Protein AF-A0A2W6VX96-F1 (afdb_monomer)

Solvent-accessible surface area (backbone atoms only — not comparable to full-atom values): 4541 Å² total; per-residue (Å²): 129,65,60,70,62,51,48,54,50,33,75,76,32,53,73,48,67,48,77,50,94,22,32,36,38,33,34,25,58,64,47,91,67,44,63,63,53,51,47,53,54,34,54,56,42,51,72,66,64,75,76,50,49,58,43,76,49,79,55,98,76,27,31,33,40,41,38,39,39,61,41,77,62,48,71,66,52,84,71,104

Secondary structure (DSSP, 8-state):
--HHHHHHHHHHHEEEEEEETTEEEEEEE--TTHHHHHHHHHHHHHHTT-S-EEEEEEETTEEEEEEES-HHHHHT----

Radius of gyration: 11.52 Å; Cα contacts (8 Å, |Δi|>4): 131; chains: 1; bounding box: 28×25×26 Å

Sequence (80 aa):
MRRHLWRAFDADYALYTNRTDGTLTVHYAAVEGARERLAALVDAENTAGSGLRWRAREDRGHLVLEVTGPAEQVDGLALG

Nearest PDB structures (foldseek):
  6mrs-assembly1_A  TM=7.473E-01  e=1.497E-02  synthetic construct
  7mwr-assembly1_B  TM=6.716E-01  e=9.590E-03  synthetic construct
  7mwr-assembly1_A  TM=6.503E-01  e=9.465E-02  synthetic construct
  8utm-assembly1_E  TM=5.987E-01  e=2.030E-01  synthetic construct
  8ure-assembly1_G  TM=5.823E-01  e=4.355E-01  synthetic construct

Mean predicted aligned error: 3.09 Å

pLDDT: mean 92.66, std 4.21, range [78.44, 97.5]

Structure (mmCIF, N/CA/C/O backbone):
data_AF-A0A2W6VX96-F1
#
_entry.id   AF-A0A2W6VX96-F1
#
loop_
_atom_site.group_PDB
_atom_site.id
_atom_site.type_symbol
_atom_site.label_atom_id
_atom_site.label_alt_id
_atom_site.label_comp_id
_atom_site.label_asym_id
_atom_site.label_entity_id
_atom_site.label_seq_id
_atom_site.pdbx_PDB_ins_code
_atom_site.Cartn_x
_atom_site.Cartn_y
_atom_site.Cartn_z
_atom_site.occupancy
_atom_site.B_iso_or_equiv
_atom_site.auth_seq_id
_atom_site.auth_comp_id
_atom_site.auth_asym_id
_atom_site.auth_atom_id
_atom_site.pdbx_PDB_model_num
ATOM 1 N N . MET A 1 1 ? -8.806 7.916 -1.414 1.00 80.12 1 MET A N 1
ATOM 2 C CA . MET A 1 1 ? -8.429 6.649 -2.067 1.00 80.12 1 MET A CA 1
ATOM 3 C C . MET A 1 1 ? -8.769 6.626 -3.550 1.00 80.12 1 MET A C 1
ATOM 5 O O . MET A 1 1 ? -9.939 6.652 -3.926 1.00 80.12 1 MET A O 1
ATOM 9 N N . ARG A 1 2 ? -7.744 6.525 -4.401 1.00 86.94 2 ARG A N 1
ATOM 10 C CA . ARG A 1 2 ? -7.860 6.345 -5.860 1.00 86.94 2 ARG A CA 1
ATOM 11 C C . ARG A 1 2 ? -7.883 4.855 -6.214 1.00 86.94 2 ARG A C 1
ATOM 13 O O . ARG A 1 2 ? -6.895 4.297 -6.681 1.00 86.94 2 ARG A O 1
ATOM 20 N N . ARG A 1 3 ? -9.028 4.203 -5.987 1.00 87.12 3 ARG A N 1
ATOM 21 C CA . ARG A 1 3 ? -9.188 2.736 -6.089 1.00 87.12 3 ARG A CA 1
ATOM 22 C C . ARG A 1 3 ? -8.702 2.128 -7.416 1.00 87.12 3 ARG A C 1
ATOM 24 O O . ARG A 1 3 ? -8.167 1.030 -7.410 1.00 87.12 3 ARG A O 1
ATOM 31 N N . HIS A 1 4 ? -8.877 2.816 -8.544 1.00 91.62 4 HIS A N 1
ATOM 32 C CA . HIS A 1 4 ? -8.474 2.288 -9.853 1.00 91.62 4 HIS A CA 1
ATOM 33 C C . HIS A 1 4 ? -6.949 2.215 -10.033 1.00 91.62 4 HIS A C 1
ATOM 35 O O . HIS A 1 4 ? -6.472 1.253 -10.625 1.00 91.62 4 HIS A O 1
ATOM 41 N N . LEU A 1 5 ? -6.193 3.186 -9.503 1.00 93.62 5 LEU A N 1
ATOM 42 C CA . LEU A 1 5 ? -4.728 3.188 -9.591 1.00 93.62 5 LEU A CA 1
ATOM 43 C C . LEU A 1 5 ? -4.121 2.118 -8.689 1.00 93.62 5 LEU A C 1
ATOM 45 O O . LEU A 1 5 ? -3.240 1.385 -9.119 1.00 93.62 5 LEU A O 1
ATOM 49 N N . TRP A 1 6 ? -4.648 1.998 -7.470 1.00 94.88 6 TRP A N 1
ATOM 50 C CA . TRP A 1 6 ? -4.251 0.944 -6.544 1.00 94.88 6 TRP A CA 1
ATOM 51 C C . TRP A 1 6 ? -4.530 -0.443 -7.111 1.00 94.88 6 TRP A C 1
ATOM 53 O O . TRP A 1 6 ? -3.627 -1.258 -7.168 1.00 94.88 6 TRP A O 1
ATOM 63 N N . ARG A 1 7 ? -5.727 -0.679 -7.663 1.00 94.31 7 ARG A N 1
ATOM 64 C CA . ARG A 1 7 ? -6.057 -1.966 -8.291 1.00 94.31 7 ARG A CA 1
ATOM 65 C C . ARG A 1 7 ? -5.122 -2.327 -9.451 1.00 94.31 7 ARG A C 1
ATOM 67 O O . ARG A 1 7 ? -4.824 -3.500 -9.631 1.00 94.31 7 ARG A O 1
ATOM 74 N N . ALA A 1 8 ? -4.712 -1.349 -10.259 1.00 95.06 8 ALA A N 1
ATOM 75 C CA . ALA A 1 8 ? -3.760 -1.590 -11.342 1.00 95.06 8 ALA A CA 1
ATOM 76 C C . ALA A 1 8 ? -2.368 -1.936 -10.792 1.00 95.06 8 ALA A C 1
ATOM 78 O O . ALA A 1 8 ? -1.760 -2.902 -11.234 1.00 95.06 8 ALA A O 1
ATOM 79 N N . PHE A 1 9 ? -1.903 -1.192 -9.787 1.00 95.69 9 PHE A N 1
ATOM 80 C CA . PHE A 1 9 ? -0.625 -1.455 -9.130 1.00 95.69 9 PHE A CA 1
ATOM 81 C C . PHE A 1 9 ? -0.601 -2.828 -8.437 1.00 95.69 9 PHE A C 1
ATOM 83 O O . PHE A 1 9 ? 0.360 -3.577 -8.588 1.00 95.69 9 PHE A O 1
ATOM 90 N N . ASP A 1 10 ? -1.678 -3.185 -7.735 1.00 95.81 10 ASP A N 1
ATOM 91 C CA . ASP A 1 10 ? -1.822 -4.477 -7.065 1.00 95.81 10 ASP A CA 1
ATOM 92 C C . ASP A 1 10 ? -1.793 -5.627 -8.077 1.00 95.81 10 ASP A C 1
ATOM 94 O O . ASP A 1 10 ? -1.083 -6.606 -7.873 1.00 95.81 10 ASP A O 1
ATOM 98 N N . ALA A 1 11 ? -2.498 -5.490 -9.205 1.00 94.75 11 ALA A N 1
ATOM 99 C CA . ALA A 1 11 ? -2.514 -6.511 -10.251 1.00 94.75 11 ALA A CA 1
ATOM 100 C C . ALA A 1 11 ? -1.125 -6.779 -10.857 1.00 94.75 11 ALA A C 1
ATOM 102 O O . ALA A 1 11 ? -0.830 -7.919 -11.215 1.00 94.75 11 ALA A O 1
ATOM 103 N N . ASP A 1 12 ? -0.289 -5.744 -10.963 1.00 94.31 12 ASP A N 1
ATOM 104 C CA . ASP A 1 12 ? 1.039 -5.847 -11.569 1.00 94.31 12 ASP A CA 1
ATOM 105 C C . ASP A 1 12 ? 2.113 -6.316 -10.575 1.00 94.31 12 ASP A C 1
ATOM 107 O O . ASP A 1 12 ? 3.081 -6.965 -10.980 1.00 94.31 12 ASP A O 1
ATOM 111 N N . TYR A 1 13 ? 1.980 -5.971 -9.287 1.00 95.25 13 TYR A N 1
ATOM 112 C CA . TYR A 1 13 ? 3.094 -6.088 -8.343 1.00 95.25 13 TYR A CA 1
ATOM 113 C C . TYR A 1 13 ? 2.778 -6.792 -7.022 1.00 95.25 13 TYR A C 1
ATOM 115 O O . TYR A 1 13 ? 3.737 -7.121 -6.321 1.00 95.25 13 TYR A O 1
ATOM 123 N N . ALA A 1 14 ? 1.514 -7.001 -6.631 1.00 95.88 14 ALA A N 1
ATOM 124 C CA . ALA A 1 14 ? 1.192 -7.551 -5.310 1.00 95.88 14 ALA A CA 1
ATOM 125 C C . ALA A 1 14 ? 1.660 -9.006 -5.173 1.00 95.88 14 ALA A C 1
ATOM 127 O O . ALA A 1 14 ? 1.445 -9.846 -6.045 1.00 95.88 14 ALA A O 1
ATOM 128 N N . LEU A 1 15 ? 2.313 -9.299 -4.050 1.00 95.31 15 LEU A N 1
ATOM 129 C CA . LEU A 1 15 ? 2.839 -10.623 -3.715 1.00 95.31 15 LEU A CA 1
ATOM 130 C C . LEU A 1 15 ? 2.117 -11.228 -2.517 1.00 95.31 15 LEU A C 1
ATOM 132 O O . LEU A 1 15 ? 1.826 -12.421 -2.493 1.00 95.31 15 LEU A O 1
ATOM 136 N N . TYR A 1 16 ? 1.895 -10.415 -1.487 1.00 93.94 16 TYR A N 1
ATOM 137 C CA . TYR A 1 16 ? 1.329 -10.875 -0.230 1.00 93.94 16 TYR A CA 1
ATOM 138 C C . TYR A 1 16 ? 0.673 -9.729 0.524 1.00 93.94 16 TYR A C 1
ATOM 140 O O . TYR A 1 16 ? 1.223 -8.632 0.595 1.00 93.94 16 TYR A O 1
ATOM 148 N N . THR A 1 17 ? -0.456 -10.026 1.157 1.00 94.94 17 THR A N 1
ATOM 149 C CA . THR A 1 17 ? -1.236 -9.056 1.917 1.00 94.94 17 THR A CA 1
ATOM 150 C C . THR A 1 17 ? -1.521 -9.607 3.296 1.00 94.94 17 THR A C 1
ATOM 152 O O . THR A 1 17 ? -1.980 -10.738 3.444 1.00 94.94 17 THR A O 1
ATOM 155 N N . ASN A 1 18 ? -1.267 -8.790 4.310 1.00 94.75 18 ASN A N 1
ATOM 156 C CA . ASN A 1 18 ? -1.557 -9.096 5.697 1.00 94.75 18 ASN A CA 1
ATOM 157 C C . ASN A 1 18 ? -2.400 -7.986 6.318 1.00 94.75 18 ASN A C 1
ATOM 159 O O . ASN A 1 18 ? -2.130 -6.803 6.107 1.00 94.75 18 ASN A O 1
ATOM 163 N N . ARG A 1 19 ? -3.393 -8.370 7.115 1.00 93.50 19 ARG A N 1
ATOM 164 C CA . ARG A 1 19 ? -4.237 -7.444 7.868 1.00 93.50 19 ARG A CA 1
ATOM 165 C C . ARG A 1 19 ? -4.213 -7.843 9.328 1.00 93.50 19 ARG A C 1
ATOM 167 O O . ARG A 1 19 ? -4.575 -8.964 9.675 1.00 93.50 19 ARG A O 1
ATOM 174 N N . THR A 1 20 ? -3.807 -6.901 10.162 1.00 90.62 20 THR A N 1
ATOM 175 C CA . THR A 1 20 ? -3.751 -7.060 11.608 1.00 90.62 20 THR A CA 1
ATOM 176 C C . THR A 1 20 ? -4.282 -5.786 12.232 1.00 90.62 20 THR A C 1
ATOM 178 O O . THR A 1 20 ? -3.703 -4.737 11.995 1.00 90.62 20 THR A O 1
ATOM 181 N N . ASP A 1 21 ? -5.364 -5.890 13.001 1.00 86.88 21 ASP A N 1
ATOM 182 C CA . ASP A 1 21 ? -6.001 -4.838 13.813 1.00 86.88 21 ASP A CA 1
ATOM 183 C C . ASP A 1 21 ? -5.504 -3.392 13.571 1.00 86.88 21 ASP A C 1
ATOM 185 O O . ASP A 1 21 ? -4.514 -2.933 14.148 1.00 86.88 21 ASP A O 1
ATOM 189 N N . GLY A 1 22 ? -6.164 -2.678 12.651 1.00 92.38 22 GLY A N 1
ATOM 190 C CA . GLY A 1 22 ? -5.820 -1.288 12.315 1.00 92.38 22 GLY A CA 1
ATOM 191 C C . GLY A 1 22 ? -4.552 -1.105 11.475 1.00 92.38 22 GLY A C 1
ATOM 192 O O . GLY A 1 22 ? -4.120 0.030 11.260 1.00 92.38 22 GLY A O 1
ATOM 193 N N . THR A 1 23 ? -3.959 -2.191 10.979 1.00 95.75 23 THR A N 1
ATOM 194 C CA . THR A 1 23 ? -2.782 -2.197 10.103 1.00 95.75 23 THR A CA 1
ATOM 195 C C . THR A 1 23 ? -2.988 -3.130 8.913 1.00 95.75 23 THR A C 1
ATOM 197 O O . THR A 1 23 ? -3.265 -4.319 9.056 1.00 95.75 23 THR A O 1
ATOM 200 N N . LEU A 1 24 ? -2.793 -2.593 7.715 1.00 96.19 24 LEU A N 1
ATOM 201 C CA . LEU A 1 24 ? -2.685 -3.344 6.472 1.00 96.19 24 LEU A CA 1
ATOM 202 C C . LEU A 1 24 ? -1.233 -3.283 6.003 1.00 96.19 24 LEU A C 1
ATOM 204 O O . LEU A 1 24 ? -0.656 -2.201 5.895 1.00 96.19 24 LEU A O 1
ATOM 208 N N . THR A 1 25 ? -0.664 -4.434 5.676 1.00 96.81 25 THR A N 1
ATOM 209 C CA . THR A 1 25 ? 0.654 -4.546 5.057 1.00 96.81 25 THR A CA 1
ATOM 210 C C . THR A 1 25 ? 0.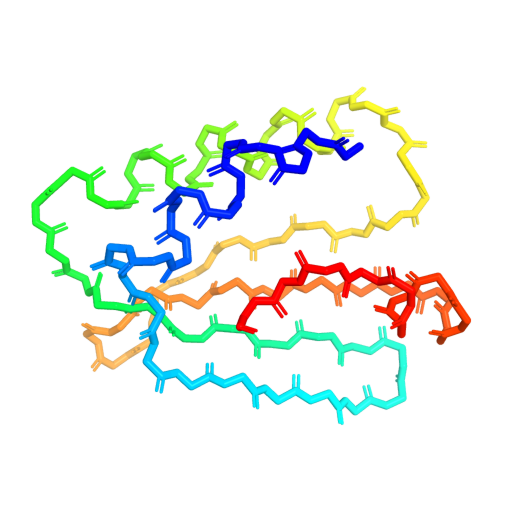522 -5.259 3.721 1.00 96.81 25 THR A C 1
ATOM 212 O O . THR A 1 25 ? 0.022 -6.380 3.676 1.00 96.81 25 THR A O 1
ATOM 215 N N . VAL A 1 26 ? 0.990 -4.636 2.642 1.00 97.00 26 VAL A N 1
ATOM 216 C CA . VAL A 1 26 ? 1.053 -5.257 1.312 1.00 97.00 26 VAL A CA 1
ATOM 217 C C . VAL A 1 26 ? 2.505 -5.304 0.862 1.00 97.00 26 VAL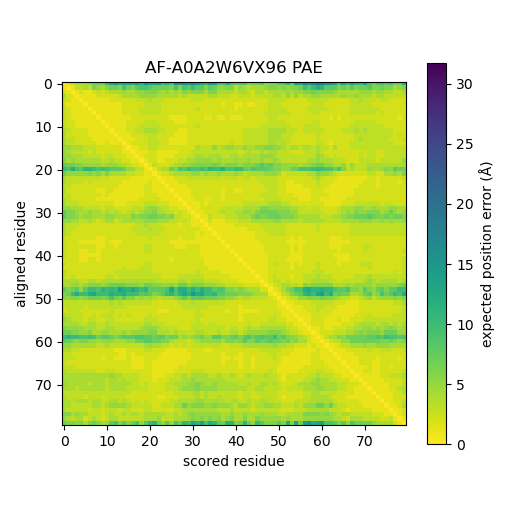 A C 1
ATOM 219 O O . VAL A 1 26 ? 3.200 -4.289 0.871 1.00 97.00 26 VAL A O 1
ATOM 222 N N . HIS A 1 27 ? 2.963 -6.489 0.483 1.00 96.69 27 HIS A N 1
ATOM 223 C CA . HIS A 1 27 ? 4.263 -6.716 -0.121 1.00 96.69 27 HIS A CA 1
ATOM 224 C C . HIS A 1 27 ? 4.114 -6.736 -1.636 1.00 96.69 27 HIS A C 1
ATOM 226 O O . HIS A 1 27 ? 3.262 -7.448 -2.167 1.00 96.69 27 HIS A O 1
ATOM 232 N N . TYR A 1 28 ? 4.993 -6.013 -2.315 1.00 96.81 28 TYR A N 1
ATOM 233 C CA . TYR A 1 28 ? 5.068 -5.942 -3.761 1.00 96.81 28 TYR A CA 1
ATOM 234 C C . TYR A 1 28 ? 6.454 -6.330 -4.265 1.00 96.81 28 TYR A C 1
ATOM 236 O O . TYR A 1 28 ? 7.463 -6.169 -3.567 1.00 96.81 28 TYR A O 1
ATOM 244 N N . ALA A 1 29 ? 6.510 -6.787 -5.511 1.00 95.88 29 ALA A N 1
ATOM 245 C CA . ALA A 1 29 ? 7.764 -7.016 -6.209 1.00 95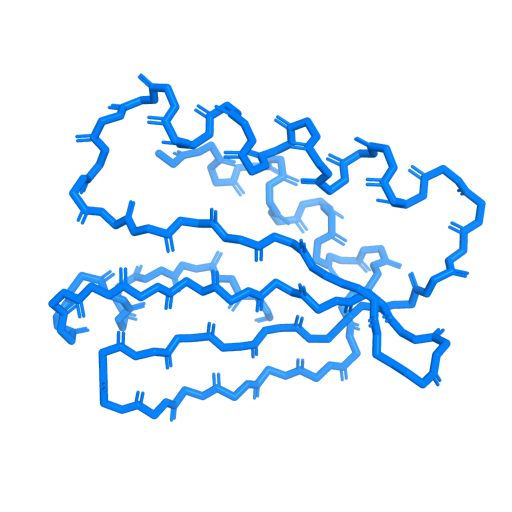.88 29 ALA A CA 1
ATOM 246 C C . ALA A 1 29 ? 8.538 -5.695 -6.378 1.00 95.88 29 ALA A C 1
ATOM 248 O O . ALA A 1 29 ? 7.998 -4.702 -6.868 1.00 95.88 29 ALA A O 1
ATOM 249 N N . ALA A 1 30 ? 9.820 -5.679 -6.000 1.00 93.50 30 ALA A N 1
ATOM 250 C CA . ALA A 1 30 ? 10.700 -4.535 -6.231 1.00 93.50 30 ALA A CA 1
ATOM 251 C C . ALA A 1 30 ? 11.297 -4.591 -7.646 1.00 93.50 30 ALA A C 1
ATOM 253 O O . ALA A 1 30 ? 12.479 -4.871 -7.835 1.00 93.50 30 ALA A O 1
ATOM 254 N N . VAL A 1 31 ? 10.452 -4.361 -8.651 1.00 93.12 31 VAL A N 1
ATOM 255 C CA . VAL A 1 31 ? 10.879 -4.233 -10.052 1.00 93.12 31 VAL A CA 1
ATOM 256 C C . VAL A 1 31 ? 11.129 -2.771 -10.421 1.00 93.12 31 VAL A C 1
ATOM 258 O O . VAL A 1 31 ? 10.707 -1.848 -9.717 1.00 93.12 31 VAL A O 1
ATOM 261 N N . GLU A 1 32 ? 11.828 -2.549 -11.533 1.00 90.31 32 GLU A N 1
ATOM 262 C CA . GLU A 1 32 ? 12.168 -1.208 -12.012 1.00 90.31 32 GLU A CA 1
ATOM 263 C C . GLU A 1 32 ? 10.914 -0.321 -12.144 1.00 90.31 32 GLU A C 1
ATOM 265 O O . GLU A 1 32 ? 9.883 -0.730 -12.679 1.00 90.31 32 GLU A O 1
ATOM 270 N N . GLY A 1 33 ? 10.977 0.892 -11.589 1.00 88.38 33 GLY A N 1
ATOM 271 C CA . GLY A 1 33 ? 9.871 1.856 -11.594 1.00 88.38 33 GLY A CA 1
ATOM 272 C C . GLY A 1 33 ? 8.734 1.585 -10.595 1.00 88.38 33 GLY A C 1
ATOM 273 O O . GLY A 1 33 ? 7.948 2.496 -10.326 1.00 88.38 33 GLY A O 1
ATOM 274 N N . ALA A 1 34 ? 8.646 0.400 -9.977 1.00 92.94 34 ALA A N 1
ATOM 275 C CA . ALA A 1 34 ? 7.595 0.105 -8.994 1.00 92.94 34 ALA A CA 1
ATOM 276 C C . ALA A 1 34 ? 7.722 0.979 -7.734 1.00 92.94 34 ALA A C 1
ATOM 278 O O . ALA A 1 34 ? 6.719 1.444 -7.195 1.00 92.94 34 ALA A O 1
ATOM 279 N N . ARG A 1 35 ? 8.958 1.274 -7.306 1.00 94.12 35 ARG A N 1
ATOM 280 C CA . ARG A 1 35 ? 9.244 2.115 -6.132 1.00 94.12 35 ARG A CA 1
ATOM 281 C C . ARG A 1 35 ? 8.715 3.538 -6.293 1.00 94.12 35 ARG A C 1
ATOM 283 O O . ARG A 1 35 ? 8.049 4.049 -5.398 1.00 94.12 35 ARG A O 1
ATOM 290 N N . GLU A 1 36 ? 9.010 4.170 -7.425 1.00 94.75 36 GLU A N 1
ATOM 291 C CA . GLU A 1 36 ? 8.591 5.547 -7.712 1.00 94.75 36 GLU A CA 1
ATOM 292 C C . GLU A 1 36 ? 7.071 5.644 -7.846 1.00 94.75 36 GLU A C 1
ATOM 294 O O . GLU A 1 36 ? 6.449 6.547 -7.285 1.00 94.75 36 GLU A O 1
ATOM 299 N N . ARG A 1 37 ? 6.455 4.663 -8.517 1.00 95.44 37 ARG A N 1
ATOM 300 C CA . ARG A 1 37 ? 4.995 4.568 -8.638 1.00 95.44 37 ARG A CA 1
ATOM 301 C C . ARG A 1 37 ? 4.322 4.381 -7.278 1.00 95.44 37 ARG A C 1
ATOM 303 O O . ARG A 1 37 ? 3.358 5.086 -6.990 1.00 95.44 37 ARG A O 1
ATOM 310 N N . LEU A 1 38 ? 4.840 3.488 -6.430 1.00 96.25 38 LEU A N 1
ATOM 311 C CA . LEU A 1 38 ? 4.308 3.270 -5.083 1.00 96.25 38 LEU A CA 1
ATOM 312 C C . LEU A 1 38 ? 4.427 4.532 -4.221 1.00 96.25 38 LEU A C 1
ATOM 314 O O . LEU A 1 38 ? 3.465 4.904 -3.551 1.00 96.25 38 LEU A O 1
ATOM 318 N N . ALA A 1 39 ? 5.577 5.212 -4.264 1.00 95.44 39 ALA A N 1
ATOM 319 C CA . ALA A 1 39 ? 5.786 6.464 -3.541 1.00 95.44 39 ALA A CA 1
ATOM 320 C C . ALA A 1 39 ? 4.784 7.544 -3.981 1.00 95.44 39 ALA A C 1
ATOM 322 O O . ALA A 1 39 ? 4.128 8.148 -3.136 1.00 95.44 39 ALA A O 1
ATOM 323 N N . ALA A 1 40 ? 4.576 7.709 -5.291 1.00 95.62 40 ALA A N 1
ATOM 324 C CA . ALA A 1 40 ? 3.606 8.663 -5.822 1.00 95.62 40 ALA A CA 1
ATOM 325 C C . ALA A 1 40 ? 2.165 8.355 -5.374 1.00 95.62 40 ALA A C 1
ATOM 327 O O . ALA A 1 40 ? 1.411 9.271 -5.039 1.00 95.62 40 ALA A O 1
ATOM 328 N N . LEU A 1 41 ? 1.773 7.075 -5.334 1.00 95.69 41 LEU A N 1
ATOM 329 C CA . LEU A 1 41 ? 0.460 6.668 -4.824 1.00 95.69 41 LEU A CA 1
ATOM 330 C C . LEU A 1 41 ? 0.311 6.990 -3.333 1.00 95.69 41 LEU A C 1
ATOM 332 O O . LEU A 1 41 ? -0.698 7.572 -2.934 1.00 95.69 41 LEU A O 1
ATOM 336 N N . VAL A 1 42 ? 1.322 6.665 -2.526 1.00 95.38 42 VAL A N 1
ATOM 337 C CA . VAL A 1 42 ? 1.346 6.955 -1.085 1.00 95.38 42 VAL A CA 1
ATOM 338 C C . VAL A 1 42 ? 1.256 8.457 -0.808 1.00 95.38 42 VAL A C 1
ATOM 340 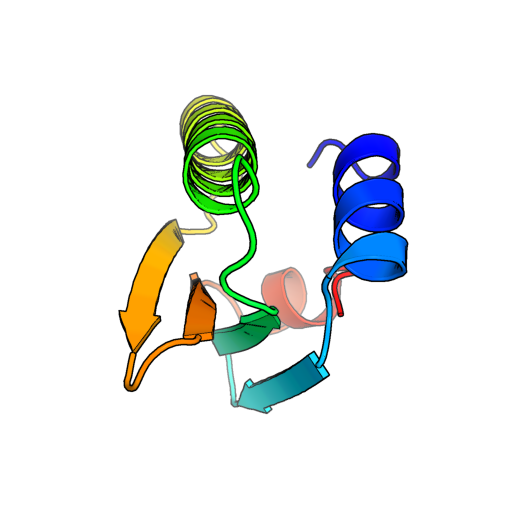O O . VAL A 1 42 ? 0.417 8.877 -0.008 1.00 95.38 42 VAL A O 1
ATOM 343 N N . ASP A 1 43 ? 2.045 9.281 -1.497 1.00 94.75 43 ASP A N 1
ATOM 344 C CA . ASP A 1 43 ? 2.020 10.742 -1.346 1.00 94.75 43 ASP A CA 1
ATOM 345 C C . ASP A 1 43 ? 0.649 11.326 -1.704 1.00 94.75 43 ASP A C 1
ATOM 347 O O . ASP A 1 43 ? 0.114 12.208 -1.016 1.00 94.75 43 ASP A O 1
ATOM 351 N N . ALA A 1 44 ? 0.035 10.790 -2.757 1.00 93.12 44 ALA A N 1
ATOM 352 C CA . ALA A 1 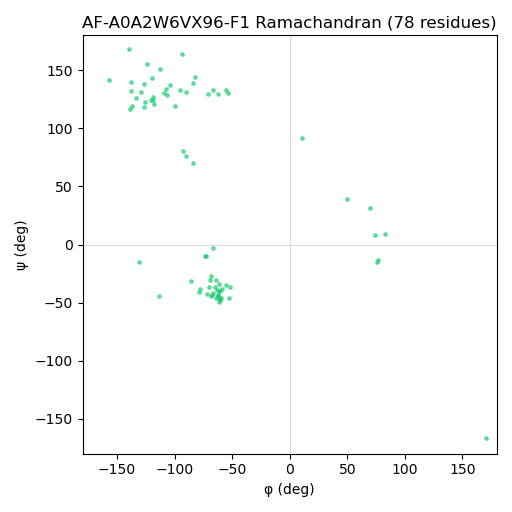44 ? -1.274 11.221 -3.204 1.00 93.12 44 ALA A CA 1
ATOM 353 C C . ALA A 1 44 ? -2.395 10.828 -2.223 1.00 93.12 44 ALA A C 1
ATOM 355 O O . ALA A 1 44 ? -3.405 11.539 -2.159 1.00 93.12 44 ALA A O 1
ATOM 356 N N . GLU A 1 45 ? -2.268 9.719 -1.487 1.00 93.31 45 GLU A N 1
ATOM 357 C CA . GLU A 1 45 ? -3.218 9.332 -0.431 1.00 93.31 45 GLU A CA 1
ATOM 358 C C . GLU A 1 45 ? -3.006 10.118 0.868 1.00 93.31 45 GLU A C 1
ATOM 360 O O . GLU A 1 45 ? -3.985 10.548 1.484 1.00 93.31 45 GLU A O 1
ATOM 365 N N . ASN A 1 46 ? -1.753 10.387 1.245 1.00 91.50 46 ASN A N 1
ATOM 366 C CA . ASN A 1 46 ? -1.441 11.231 2.400 1.00 91.50 46 ASN A CA 1
ATOM 367 C C . ASN A 1 46 ? -1.955 12.669 2.201 1.00 91.50 46 ASN A C 1
ATOM 369 O O . ASN A 1 46 ? -2.524 13.253 3.121 1.00 91.50 46 ASN A O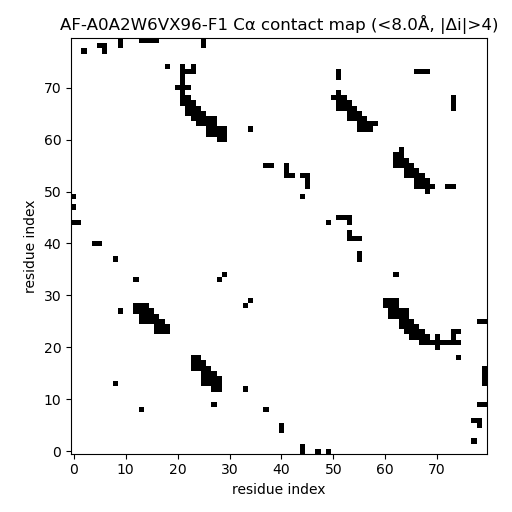 1
ATOM 373 N N . THR A 1 47 ? -1.855 13.214 0.983 1.00 91.38 47 THR A N 1
ATOM 374 C CA . THR A 1 47 ? -2.380 14.554 0.649 1.00 91.38 47 THR A CA 1
ATOM 375 C C . T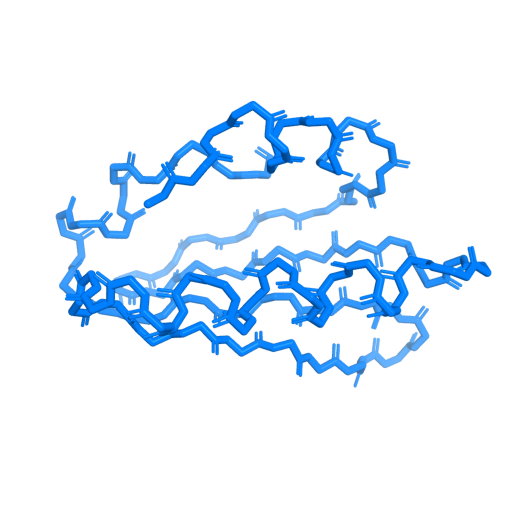HR A 1 47 ? -3.913 14.614 0.666 1.00 91.38 47 THR A C 1
ATOM 377 O O . THR A 1 47 ? -4.492 15.664 0.929 1.00 91.38 47 THR A O 1
ATOM 380 N N . ALA A 1 48 ? -4.597 13.494 0.413 1.00 87.69 48 ALA A N 1
ATOM 381 C CA . ALA A 1 48 ? -6.060 13.444 0.391 1.00 87.69 48 ALA A CA 1
ATOM 382 C C . ALA A 1 48 ? -6.703 13.519 1.792 1.00 87.69 48 ALA A C 1
ATOM 384 O O . ALA A 1 48 ? -7.920 13.663 1.885 1.00 87.69 48 ALA A O 1
ATOM 385 N N . GLY A 1 49 ? -5.917 13.413 2.873 1.00 79.44 49 GLY A N 1
ATOM 386 C CA . GLY A 1 49 ? -6.399 13.642 4.239 1.00 79.44 49 GLY A CA 1
ATOM 387 C C . GLY A 1 49 ? -7.355 12.570 4.773 1.00 79.44 49 GLY A C 1
ATOM 388 O O . GLY A 1 49 ? -8.226 12.870 5.579 1.00 79.44 49 GLY A O 1
ATOM 389 N N . SER A 1 50 ? -7.203 11.314 4.339 1.00 78.44 50 SER A N 1
ATOM 390 C CA . SER A 1 50 ? -8.128 10.211 4.668 1.00 78.44 50 SER A CA 1
ATOM 391 C C . SER A 1 50 ? -8.167 9.771 6.144 1.00 78.44 50 SER A C 1
ATOM 393 O O . SER A 1 50 ? -8.924 8.866 6.475 1.00 78.44 50 SER A O 1
ATOM 395 N N . GLY A 1 51 ? -7.349 10.351 7.030 1.00 84.50 51 GLY A N 1
ATOM 396 C CA . GLY A 1 51 ? -7.187 9.903 8.425 1.00 84.50 51 GLY A CA 1
ATOM 397 C C . GLY A 1 51 ? -6.336 8.634 8.586 1.00 84.50 51 GLY A C 1
ATOM 398 O O . GLY A 1 51 ? -5.839 8.358 9.676 1.00 84.50 51 GLY A O 1
ATOM 399 N N . LEU A 1 52 ? -6.100 7.909 7.492 1.00 92.31 52 LEU A N 1
ATOM 400 C CA . LEU A 1 52 ? -5.163 6.797 7.403 1.00 92.31 52 LEU A CA 1
ATOM 401 C C . LEU A 1 52 ? -3.735 7.311 7.186 1.00 92.31 52 LEU A C 1
ATOM 403 O O . LEU A 1 52 ? -3.513 8.281 6.458 1.00 92.31 52 LEU A O 1
ATOM 407 N N . ARG A 1 53 ? -2.753 6.631 7.778 1.00 94.50 53 ARG A N 1
ATOM 408 C CA . ARG A 1 53 ? -1.325 6.891 7.556 1.00 94.50 53 ARG A CA 1
ATOM 409 C C . ARG A 1 53 ? -0.773 5.884 6.562 1.00 94.50 53 ARG A C 1
ATOM 411 O O . ARG A 1 53 ? -0.766 4.691 6.855 1.00 94.50 53 ARG A O 1
ATOM 418 N N . TRP A 1 54 ? -0.273 6.381 5.435 1.00 95.44 54 TRP A N 1
ATOM 419 C CA . TRP A 1 54 ? 0.267 5.575 4.343 1.00 95.44 54 TRP A CA 1
ATOM 420 C C . TRP A 1 54 ? 1.789 5.677 4.325 1.00 95.44 54 TRP A C 1
ATOM 422 O O . TRP A 1 54 ? 2.338 6.784 4.336 1.00 95.44 54 TRP A O 1
ATOM 432 N N . ARG A 1 55 ? 2.483 4.537 4.298 1.00 96.06 55 ARG A N 1
ATOM 433 C CA . ARG A 1 55 ? 3.948 4.473 4.260 1.00 96.06 55 ARG A CA 1
ATOM 434 C C . ARG A 1 55 ? 4.417 3.410 3.283 1.00 96.06 55 ARG A C 1
ATOM 436 O O . ARG A 1 55 ? 3.970 2.274 3.355 1.00 96.06 55 ARG A O 1
ATOM 443 N N . ALA A 1 56 ? 5.362 3.768 2.424 1.00 95.69 56 ALA A N 1
ATOM 444 C CA . ALA A 1 56 ? 6.115 2.812 1.627 1.00 95.69 56 ALA A CA 1
ATOM 445 C C . ALA A 1 56 ? 7.519 2.654 2.214 1.00 95.69 56 ALA A C 1
ATOM 447 O O . ALA A 1 56 ? 8.168 3.639 2.573 1.00 95.69 56 ALA A O 1
ATOM 448 N N . ARG A 1 57 ? 7.997 1.418 2.295 1.00 94.69 57 ARG A N 1
ATOM 449 C CA . ARG A 1 57 ? 9.383 1.087 2.630 1.00 94.69 57 ARG A CA 1
ATOM 450 C C . ARG A 1 57 ? 9.865 -0.063 1.763 1.00 94.69 57 ARG A C 1
ATOM 452 O O . ARG A 1 57 ? 9.075 -0.718 1.096 1.00 94.69 57 ARG A O 1
ATOM 459 N N . GLU A 1 58 ? 11.162 -0.304 1.780 1.00 93.12 58 GLU A N 1
ATOM 460 C CA . GLU A 1 58 ? 11.758 -1.480 1.157 1.00 93.12 58 GLU A CA 1
ATOM 461 C C . GLU A 1 58 ? 12.201 -2.437 2.265 1.00 93.12 58 GLU A C 1
ATOM 463 O O . GLU A 1 58 ? 12.773 -2.004 3.269 1.00 93.12 58 GLU A O 1
ATOM 468 N N . ASP A 1 59 ? 11.894 -3.721 2.117 1.00 90.81 59 ASP A N 1
ATOM 469 C CA . ASP A 1 59 ? 12.219 -4.766 3.085 1.00 90.81 59 ASP A CA 1
ATOM 470 C C . ASP A 1 59 ? 12.685 -6.014 2.334 1.00 90.81 59 ASP A C 1
ATOM 472 O O . ASP A 1 59 ? 11.936 -6.586 1.546 1.00 90.81 59 ASP A O 1
ATOM 476 N N . ARG A 1 60 ? 13.945 -6.416 2.548 1.00 88.19 60 ARG A N 1
ATOM 477 C CA . ARG A 1 60 ? 14.539 -7.648 1.987 1.00 88.19 60 ARG A CA 1
ATOM 478 C C . ARG A 1 60 ? 14.333 -7.826 0.471 1.00 88.19 60 ARG A C 1
ATOM 480 O O . ARG A 1 60 ? 14.118 -8.938 0.002 1.00 88.19 60 ARG A O 1
ATOM 487 N N . GLY A 1 61 ? 14.425 -6.736 -0.293 1.00 89.44 61 GLY A N 1
ATOM 488 C CA . GLY A 1 61 ? 14.261 -6.747 -1.752 1.00 89.44 61 GLY A CA 1
ATOM 489 C C . GLY A 1 61 ? 12.807 -6.711 -2.228 1.00 89.44 61 GLY A C 1
ATOM 490 O O . GLY A 1 61 ? 12.555 -6.892 -3.414 1.00 89.44 61 GLY A O 1
ATOM 491 N N . HIS A 1 62 ? 11.847 -6.496 -1.329 1.00 93.62 62 HIS A N 1
ATOM 492 C CA . HIS A 1 62 ? 10.443 -6.270 -1.655 1.00 93.62 62 HIS A CA 1
ATOM 493 C C . HIS A 1 62 ? 10.056 -4.835 -1.291 1.00 93.62 62 HIS A C 1
ATOM 495 O O . HIS A 1 62 ? 10.590 -4.247 -0.347 1.00 93.62 62 HIS A O 1
ATOM 501 N N . LEU A 1 63 ? 9.084 -4.280 -2.006 1.00 96.69 63 LEU A N 1
ATOM 502 C CA . LEU A 1 63 ? 8.430 -3.047 -1.586 1.00 96.69 63 LEU A CA 1
ATOM 503 C C . LEU A 1 63 ? 7.321 -3.400 -0.601 1.00 96.69 63 LEU A C 1
ATOM 505 O O . LEU A 1 63 ? 6.602 -4.376 -0.789 1.00 96.69 63 LEU A O 1
ATOM 509 N N . VAL A 1 64 ? 7.175 -2.614 0.454 1.00 97.00 64 VAL A N 1
ATOM 510 C CA . VAL A 1 64 ? 6.182 -2.831 1.501 1.00 97.00 64 VAL A CA 1
ATOM 511 C C . VAL A 1 64 ? 5.377 -1.559 1.673 1.00 97.00 64 VAL A C 1
ATOM 513 O O . VAL A 1 64 ? 5.924 -0.516 2.036 1.00 97.00 64 VAL A O 1
ATOM 516 N N . LEU A 1 65 ? 4.075 -1.654 1.429 1.00 97.50 65 LEU A N 1
ATOM 517 C CA . LEU A 1 65 ? 3.104 -0.656 1.852 1.00 97.50 65 LEU A CA 1
ATOM 518 C C . LEU A 1 65 ? 2.599 -1.023 3.239 1.00 97.50 65 LEU A C 1
ATOM 520 O O . LEU A 1 65 ? 2.161 -2.146 3.467 1.00 97.50 65 LEU A O 1
ATOM 524 N N . GLU A 1 66 ? 2.603 -0.051 4.134 1.00 97.12 66 GLU A N 1
ATOM 525 C CA . GLU A 1 66 ? 1.953 -0.115 5.430 1.00 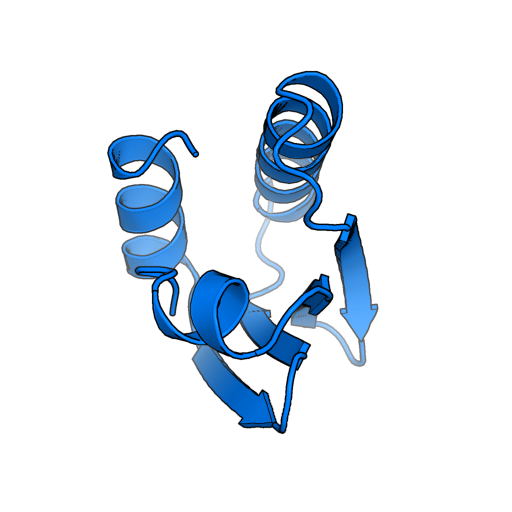97.12 66 GLU A CA 1
ATOM 526 C C . GLU A 1 66 ? 0.898 0.993 5.498 1.00 97.12 66 GLU A C 1
ATOM 528 O O . GLU A 1 66 ? 1.200 2.173 5.287 1.00 97.12 66 GLU A O 1
ATOM 533 N N . VAL A 1 67 ? -0.344 0.608 5.781 1.00 96.38 67 VAL A N 1
ATOM 534 C CA . VAL A 1 67 ? -1.453 1.532 6.024 1.00 96.38 67 VAL A CA 1
ATOM 535 C C . VAL A 1 67 ? -1.941 1.321 7.447 1.00 96.38 67 VAL A C 1
ATOM 537 O O . VAL A 1 67 ? -2.349 0.218 7.796 1.00 96.38 67 VAL A O 1
ATOM 540 N N . THR A 1 68 ? -1.899 2.370 8.269 1.00 96.06 68 THR A N 1
ATOM 541 C CA . THR A 1 68 ? -2.365 2.315 9.664 1.00 96.06 68 THR A CA 1
ATOM 542 C C . THR A 1 68 ? -3.496 3.300 9.918 1.00 96.06 68 THR A C 1
ATOM 544 O O . THR A 1 68 ? -3.489 4.417 9.394 1.00 96.06 68 THR A O 1
ATOM 547 N N . GLY A 1 69 ? -4.453 2.911 10.754 1.00 94.56 69 GLY A N 1
ATOM 548 C CA . GLY A 1 69 ? -5.593 3.745 11.123 1.00 94.56 69 GLY A CA 1
ATOM 549 C C . GLY A 1 69 ? -6.654 2.972 11.909 1.00 94.56 69 GLY A C 1
ATOM 550 O O . GLY A 1 69 ? -6.377 1.873 12.386 1.00 94.56 69 GLY A O 1
ATOM 551 N N . PRO A 1 70 ? -7.865 3.533 12.065 1.00 93.69 70 PRO A N 1
ATOM 552 C CA . PRO A 1 70 ? -8.990 2.817 12.663 1.00 93.69 70 PRO A CA 1
ATOM 553 C C . PRO A 1 70 ? -9.258 1.500 11.922 1.00 93.69 70 PRO A C 1
ATOM 555 O O . PRO A 1 70 ? -9.315 1.498 10.690 1.00 93.69 70 PRO A O 1
ATOM 558 N N . ALA A 1 71 ? -9.439 0.397 12.656 1.00 91.50 71 ALA A N 1
ATOM 559 C CA . ALA A 1 71 ? -9.607 -0.943 12.080 1.00 91.50 71 ALA A CA 1
ATOM 560 C C . ALA A 1 71 ? -10.721 -0.992 11.024 1.00 91.50 71 ALA A C 1
ATOM 562 O O . ALA A 1 71 ? -10.484 -1.419 9.902 1.00 91.50 71 ALA A O 1
ATOM 563 N N . GLU A 1 72 ? -11.882 -0.408 11.323 1.00 90.56 72 GLU A N 1
ATOM 564 C CA . GLU A 1 72 ? -13.017 -0.294 10.397 1.00 90.56 72 GLU A CA 1
ATOM 565 C C . GLU A 1 72 ? -12.675 0.392 9.061 1.00 90.56 72 GLU A C 1
ATOM 567 O O . GLU A 1 72 ? -13.190 0.014 8.008 1.00 90.56 72 GLU A O 1
ATOM 572 N N . GLN A 1 73 ? -11.780 1.386 9.079 1.00 91.44 73 GLN A N 1
ATOM 573 C CA . GLN A 1 73 ? -11.348 2.092 7.874 1.00 91.44 73 GLN A CA 1
ATOM 574 C C . GLN A 1 73 ? -10.316 1.279 7.096 1.00 91.44 73 GLN A C 1
ATOM 576 O O . GLN A 1 73 ? -10.376 1.231 5.867 1.00 91.44 73 GLN A O 1
ATOM 581 N N . VAL A 1 74 ? -9.380 0.643 7.805 1.00 92.88 74 VAL A N 1
ATOM 582 C CA . VAL A 1 74 ? -8.334 -0.195 7.207 1.00 92.88 74 VAL A CA 1
ATOM 583 C C . VAL A 1 74 ? -8.941 -1.450 6.578 1.00 92.88 74 VAL A C 1
ATOM 585 O O . VAL A 1 74 ? -8.622 -1.774 5.433 1.00 92.88 74 VAL A O 1
ATOM 588 N N . ASP A 1 75 ? -9.877 -2.106 7.257 1.00 89.62 75 ASP A N 1
ATOM 589 C CA . ASP A 1 75 ? -10.581 -3.293 6.763 1.00 89.62 75 ASP A CA 1
ATOM 590 C C . ASP A 1 75 ? -11.430 -2.986 5.523 1.00 89.62 75 ASP A C 1
ATOM 592 O O . ASP A 1 75 ? -11.547 -3.821 4.627 1.00 89.62 75 ASP A O 1
ATOM 596 N N . GLY A 1 76 ? -11.936 -1.756 5.406 1.00 88.69 76 GLY A N 1
ATOM 597 C CA . GLY A 1 76 ? -12.656 -1.278 4.224 1.00 88.69 76 GLY A CA 1
ATOM 598 C C . GLY A 1 76 ? -11.785 -1.012 2.985 1.00 88.69 76 GLY A C 1
ATOM 599 O O . GLY A 1 76 ? -12.327 -0.777 1.896 1.00 88.69 76 GLY A O 1
ATOM 600 N N . LEU A 1 77 ? -10.451 -1.027 3.102 1.00 90.44 77 LEU A N 1
ATOM 601 C CA . LEU A 1 77 ? -9.554 -0.794 1.965 1.00 90.44 77 LEU A CA 1
ATOM 602 C C . LEU A 1 77 ? -9.577 -1.977 0.997 1.00 90.44 77 LEU A C 1
ATOM 604 O O . LEU A 1 77 ? -9.349 -3.115 1.390 1.00 90.44 77 LEU A O 1
ATOM 608 N N . ALA A 1 78 ? -9.771 -1.698 -0.290 1.00 89.06 78 ALA A N 1
ATOM 609 C CA . ALA A 1 78 ? -9.628 -2.686 -1.358 1.00 89.06 78 ALA A CA 1
ATOM 610 C C . ALA A 1 78 ? -8.197 -2.621 -1.909 1.00 89.06 78 ALA A C 1
ATOM 612 O O . ALA A 1 78 ? -7.957 -1.923 -2.893 1.00 89.06 78 ALA A O 1
ATOM 613 N N . LEU A 1 79 ? -7.274 -3.264 -1.195 1.00 88.69 79 LEU A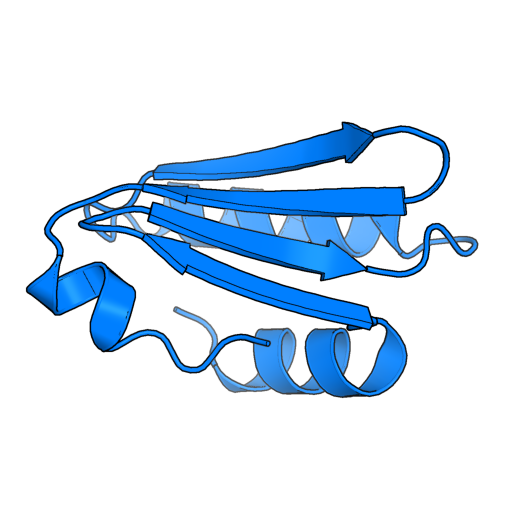 N 1
ATOM 614 C CA . LEU A 1 79 ? -5.838 -3.308 -1.465 1.00 88.69 79 LEU A CA 1
ATOM 615 C C . LEU A 1 79 ? -5.324 -4.724 -1.234 1.00 88.69 79 LEU A C 1
ATOM 617 O O . LEU A 1 79 ? -5.694 -5.326 -0.211 1.00 88.69 79 LEU A O 1
ATOM 621 N N . GLY A 1 80 ? -4.428 -5.157 -2.122 1.00 79.50 80 GLY A N 1
ATOM 622 C CA . GLY A 1 80 ? -3.765 -6.452 -2.041 1.00 79.50 80 GLY A CA 1
ATOM 623 C C . GLY A 1 80 ? -4.536 -7.588 -2.691 1.00 79.50 80 GLY A C 1
ATOM 624 O O . GLY A 1 80 ? -5.707 -7.803 -2.307 1.00 79.50 80 GLY A O 1
#

Foldseek 3Di:
DPQVLQVVLCVVFWDDWDDDQQKIKTKTALDPPNQVSQVVVQVVVVVVVPQKHWDWDDDPRIIMIMIGHHSVVVVPDPHD